Protein AF-U6R7E7-F1 (afdb_monomer_lite)

Sequence (120 aa):
MKSFEFTSYQSTLIDAMRKHEEEIRDIRMMKHFIHEELVDSLPFHEGDLAEITCKDCITGEVFIEKGVIDLVSIHEKEKDVTGLYYPLRKNGKPSKKLRHLSGSIIAVNVIQKGGQNGNA

Radius of gyration: 22.63 Å; chains: 1; bounding box: 61×37×48 Å

Foldseek 3Di:
DDDDDDDPVRVVVVVVVVVVVVVVVVVVVVVVVVFVVVQVPDPADAQFWKWWWWAQPVPRDIDTFTWGWHFWGAPVVVRFIWGWTFTADPVRDGDPDIDGRPTTGPDIGGPGHGDPDDDD

Secondary structure (DSSP, 8-state):
--PPPPPHHHHHHHHHHHHHHHHHHHHHHHHHHHHHHHHHTSS--TT-EEEEEEE-TTT--EEEEEEEEEEEEEETTTTEEEEEEEEBPTTSSBPSSPEE--S-EEEEEEEE-----S--

pLDDT: mean 82.73, std 13.38, range [28.81, 96.0]

Structure (mmCIF, N/CA/C/O backbone):
data_AF-U6R7E7-F1
#
_entry.id   AF-U6R7E7-F1
#
loop_
_atom_site.group_PDB
_atom_site.id
_atom_site.type_symbol
_atom_site.label_atom_id
_atom_site.label_alt_id
_atom_site.label_comp_id
_atom_site.label_asym_id
_atom_site.label_entity_id
_atom_site.label_seq_id
_atom_site.pdbx_PDB_ins_code
_atom_site.Cartn_x
_atom_site.Cartn_y
_atom_site.Cartn_z
_atom_site.occupancy
_atom_site.B_iso_or_equiv
_atom_site.auth_seq_id
_atom_site.auth_comp_id
_atom_site.auth_asym_id
_atom_site.auth_atom_id
_atom_site.pdbx_PDB_model_num
ATOM 1 N N . MET A 1 1 ? 36.759 28.779 -25.675 1.00 48.28 1 MET A N 1
ATOM 2 C CA . MET A 1 1 ? 36.337 27.711 -24.740 1.00 48.28 1 MET A CA 1
ATOM 3 C C . MET A 1 1 ? 37.202 26.493 -25.039 1.00 48.28 1 MET A C 1
ATOM 5 O O . MET A 1 1 ? 37.251 26.118 -26.201 1.00 48.28 1 MET A O 1
ATOM 9 N N . LYS A 1 2 ? 37.960 25.946 -24.078 1.00 50.81 2 LYS A N 1
ATOM 10 C CA . LYS A 1 2 ? 38.727 24.709 -24.319 1.00 50.81 2 LYS A CA 1
ATOM 11 C C . LYS A 1 2 ? 37.749 23.533 -24.296 1.00 50.81 2 LYS A C 1
ATOM 13 O O . LYS A 1 2 ? 37.133 23.299 -23.260 1.00 50.81 2 LYS A O 1
ATOM 18 N N . SER A 1 3 ? 37.580 22.845 -25.421 1.00 60.53 3 SER A N 1
ATOM 19 C CA . SER A 1 3 ? 36.894 21.555 -25.467 1.00 60.53 3 SER A CA 1
ATOM 20 C C . SER A 1 3 ? 37.818 20.504 -24.857 1.00 60.53 3 SER A C 1
ATOM 22 O O . SER A 1 3 ? 38.964 20.359 -25.280 1.00 60.53 3 SER A O 1
ATOM 24 N N . PHE A 1 4 ? 37.345 19.815 -23.825 1.00 69.88 4 PHE A N 1
ATOM 25 C CA . PHE A 1 4 ? 38.014 18.627 -23.309 1.00 69.88 4 PHE A CA 1
ATOM 26 C C . PHE A 1 4 ? 37.471 17.425 -24.075 1.00 69.88 4 PHE A C 1
ATOM 28 O O . PHE A 1 4 ? 36.261 17.207 -24.091 1.00 69.88 4 PHE A O 1
ATOM 35 N N . GLU A 1 5 ? 38.354 16.671 -24.722 1.00 77.19 5 GLU A N 1
ATOM 36 C CA . GLU A 1 5 ? 38.004 15.391 -25.331 1.00 77.19 5 GLU A CA 1
ATOM 37 C C . GLU A 1 5 ? 38.276 14.273 -24.329 1.00 77.19 5 GLU A C 1
ATOM 39 O O . GLU A 1 5 ? 39.360 14.183 -23.746 1.00 77.19 5 GLU A O 1
ATOM 44 N N . PHE A 1 6 ? 37.270 13.431 -24.107 1.00 79.94 6 PHE A N 1
ATOM 45 C CA . PHE A 1 6 ? 37.443 12.203 -23.348 1.00 79.94 6 PHE A CA 1
ATOM 46 C C . PHE A 1 6 ? 38.280 11.217 -24.158 1.00 79.94 6 PHE A C 1
ATOM 48 O O . PHE A 1 6 ? 38.145 11.103 -25.376 1.00 79.94 6 PHE A O 1
ATOM 55 N N . THR A 1 7 ? 39.131 10.461 -23.471 1.00 87.44 7 THR A N 1
ATOM 56 C CA . THR A 1 7 ? 39.791 9.310 -24.096 1.00 87.44 7 THR A CA 1
ATOM 57 C C . THR A 1 7 ? 38.747 8.270 -24.517 1.00 87.44 7 THR A C 1
ATOM 59 O O . THR A 1 7 ? 37.689 8.159 -23.900 1.00 87.44 7 THR A O 1
ATOM 62 N N . SER A 1 8 ? 39.058 7.449 -25.525 1.00 86.38 8 SER A N 1
ATOM 63 C CA . SER A 1 8 ? 38.170 6.361 -25.982 1.00 86.38 8 SER A CA 1
ATOM 64 C C . SER A 1 8 ? 37.693 5.460 -24.831 1.00 86.38 8 SER A C 1
ATOM 66 O O . SER A 1 8 ? 36.525 5.064 -24.794 1.00 86.38 8 SER A O 1
ATOM 68 N N . TYR A 1 9 ? 38.568 5.184 -23.862 1.00 88.06 9 TYR A N 1
ATOM 69 C CA . TYR A 1 9 ? 38.219 4.405 -22.679 1.00 88.06 9 TYR A CA 1
ATOM 70 C C . TYR A 1 9 ? 37.211 5.135 -21.775 1.00 88.06 9 TYR A C 1
ATOM 72 O O . TYR A 1 9 ? 36.225 4.540 -21.348 1.00 88.06 9 TYR A O 1
ATOM 80 N N . GLN A 1 10 ? 37.406 6.436 -21.530 1.00 89.88 10 GLN A N 1
ATOM 81 C CA . GLN A 1 10 ? 36.475 7.250 -20.739 1.00 89.88 10 GLN A CA 1
ATOM 82 C C . GLN A 1 10 ? 35.095 7.357 -21.399 1.00 89.88 10 GLN A C 1
ATOM 84 O O . GLN A 1 10 ? 34.094 7.213 -20.704 1.00 89.88 10 GLN A O 1
ATOM 89 N N . SER A 1 11 ? 35.028 7.543 -22.720 1.00 89.56 11 SER A N 1
ATOM 90 C CA . SER A 1 11 ? 33.751 7.556 -23.446 1.00 89.56 11 SER A CA 1
ATOM 91 C C . SER A 1 11 ? 33.019 6.216 -23.323 1.00 89.56 11 SER A C 1
ATOM 93 O O . SER A 1 11 ? 31.839 6.193 -22.992 1.00 89.56 11 SER A O 1
ATOM 95 N N . THR A 1 12 ? 33.740 5.097 -23.473 1.00 92.06 12 THR A N 1
ATOM 96 C CA . THR A 1 12 ? 33.166 3.744 -23.334 1.00 92.06 12 THR A CA 1
ATOM 97 C C . THR A 1 12 ? 32.574 3.514 -21.940 1.00 92.06 12 THR A C 1
ATOM 99 O O . THR A 1 12 ? 31.494 2.942 -21.807 1.00 92.06 12 THR A O 1
ATOM 102 N N . LEU A 1 13 ? 33.260 3.979 -20.889 1.00 92.94 13 LEU A N 1
ATOM 103 C CA . LEU A 1 13 ? 32.753 3.895 -19.518 1.00 92.94 13 LEU A CA 1
ATOM 104 C C . LEU A 1 13 ? 31.483 4.729 -19.320 1.00 92.94 13 LEU A C 1
ATOM 106 O O . LEU A 1 13 ? 30.538 4.248 -18.701 1.00 92.94 13 LEU A O 1
ATOM 110 N N . ILE A 1 14 ? 31.442 5.951 -19.856 1.00 90.94 14 ILE A N 1
ATOM 111 C CA . ILE A 1 14 ? 30.263 6.825 -19.766 1.00 90.94 14 ILE A CA 1
ATOM 112 C C . ILE A 1 14 ? 29.058 6.181 -20.460 1.00 90.94 14 ILE A C 1
ATOM 114 O O . ILE A 1 14 ? 27.959 6.186 -19.905 1.00 90.94 14 ILE A O 1
ATOM 118 N N . ASP A 1 15 ? 29.256 5.590 -21.637 1.00 93.00 15 ASP A N 1
ATOM 119 C CA . ASP A 1 15 ? 28.181 4.916 -22.368 1.00 93.00 15 ASP A CA 1
ATOM 120 C C . ASP A 1 15 ? 27.666 3.680 -21.612 1.00 93.00 15 ASP A C 1
ATOM 122 O O . ASP A 1 15 ? 26.454 3.477 -21.510 1.00 93.00 15 ASP A O 1
ATOM 126 N N . ALA A 1 16 ? 28.559 2.891 -21.003 1.00 93.62 16 ALA A N 1
ATOM 127 C CA . ALA A 1 16 ? 28.168 1.765 -20.152 1.00 93.62 16 ALA A CA 1
ATOM 128 C C . ALA A 1 16 ? 27.373 2.220 -18.914 1.00 93.62 16 ALA A C 1
ATOM 130 O O . ALA A 1 16 ? 26.358 1.612 -18.577 1.00 93.62 16 ALA A O 1
ATOM 131 N N . MET A 1 17 ? 27.791 3.312 -18.261 1.00 94.44 17 MET A N 1
ATOM 132 C CA . MET A 1 17 ? 27.060 3.892 -17.128 1.00 94.44 17 MET A CA 1
ATOM 133 C C . MET A 1 17 ? 25.649 4.326 -17.531 1.00 94.44 17 MET A C 1
ATOM 135 O O . MET A 1 17 ? 24.693 3.969 -16.848 1.00 94.44 17 MET A O 1
ATOM 139 N N . ARG A 1 18 ? 25.504 5.028 -18.661 1.00 94.0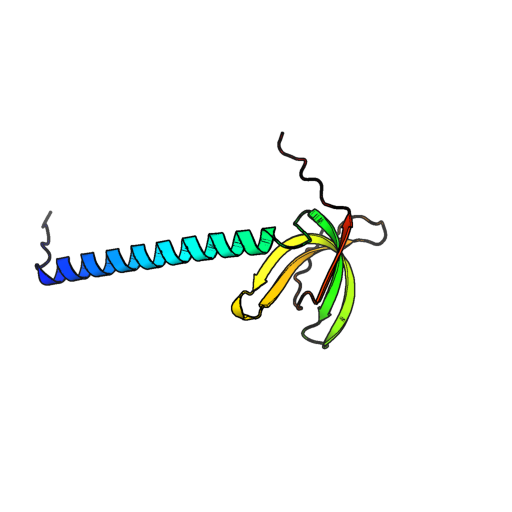0 18 ARG A N 1
ATOM 140 C CA . ARG A 1 18 ? 24.193 5.457 -19.177 1.00 94.00 18 ARG A CA 1
ATOM 141 C C . ARG A 1 18 ? 23.278 4.278 -19.473 1.00 94.00 18 ARG A C 1
ATOM 143 O O . ARG A 1 18 ? 22.115 4.303 -19.088 1.00 94.00 18 ARG A O 1
ATOM 150 N N . LYS A 1 19 ? 23.808 3.224 -20.096 1.00 95.00 19 LYS A N 1
ATOM 151 C CA . LYS A 1 19 ? 23.040 2.002 -20.349 1.00 95.00 19 LYS A CA 1
ATOM 152 C C . LYS A 1 19 ? 22.520 1.388 -19.045 1.00 95.00 19 LYS A C 1
ATOM 154 O O . LYS A 1 19 ? 21.352 1.027 -18.961 1.00 95.00 19 LYS A O 1
ATOM 159 N N . HIS A 1 20 ? 23.356 1.313 -18.010 1.00 95.31 20 HIS A N 1
ATOM 160 C CA . HIS A 1 20 ? 22.918 0.818 -16.705 1.00 95.31 20 HIS A CA 1
ATOM 161 C C . HIS A 1 20 ? 21.896 1.742 -16.026 1.00 95.31 20 HIS A C 1
ATOM 163 O O . HIS A 1 20 ? 20.980 1.256 -15.366 1.00 95.31 20 HIS A O 1
ATOM 169 N N . GLU A 1 21 ? 22.009 3.061 -16.189 1.00 95.25 21 GLU A N 1
ATOM 170 C CA . GLU A 1 21 ? 20.998 4.009 -15.704 1.00 95.25 21 GLU A CA 1
ATOM 171 C C . GLU A 1 21 ? 19.638 3.793 -16.384 1.00 95.25 21 GLU A C 1
ATOM 173 O O . GLU A 1 21 ? 18.609 3.807 -15.705 1.00 95.25 21 GLU A O 1
ATOM 178 N N . GLU A 1 22 ? 19.628 3.547 -17.696 1.00 95.19 22 GLU A N 1
ATOM 179 C CA . GLU A 1 22 ? 18.420 3.212 -18.456 1.00 95.19 22 GLU A CA 1
ATOM 180 C C . GLU A 1 22 ? 17.810 1.886 -17.988 1.00 95.19 22 GLU A C 1
ATOM 182 O O . GLU A 1 22 ? 16.624 1.846 -17.667 1.00 95.19 22 GLU A O 1
ATOM 187 N N . GLU A 1 23 ? 18.621 0.835 -17.834 1.00 96.00 23 GLU A N 1
ATOM 188 C CA . GLU A 1 23 ? 18.173 -0.463 -17.308 1.00 96.00 23 GLU A CA 1
ATOM 189 C C . GLU A 1 23 ? 17.556 -0.324 -15.901 1.00 96.00 23 GLU A C 1
ATOM 191 O O . GLU A 1 23 ? 16.480 -0.860 -15.625 1.00 96.00 23 GLU A O 1
ATOM 196 N N . ILE A 1 24 ? 18.192 0.440 -15.003 1.00 95.69 24 ILE A N 1
ATOM 197 C CA . ILE A 1 24 ? 17.668 0.700 -13.652 1.00 95.69 24 ILE A CA 1
ATOM 198 C C . ILE A 1 24 ? 16.353 1.482 -13.713 1.00 95.69 24 ILE A C 1
ATOM 200 O O . ILE A 1 24 ? 15.437 1.202 -12.932 1.00 95.69 24 ILE A O 1
ATOM 204 N N . ARG A 1 25 ? 16.244 2.472 -14.606 1.00 95.12 25 ARG A N 1
ATOM 205 C CA . ARG A 1 25 ? 15.009 3.238 -14.804 1.00 95.12 25 ARG A CA 1
ATOM 206 C C . ARG A 1 25 ? 13.876 2.322 -15.253 1.00 95.12 25 ARG A C 1
ATOM 208 O O . ARG A 1 25 ? 12.796 2.387 -14.669 1.00 95.12 25 ARG A O 1
ATOM 215 N N . ASP A 1 26 ? 14.125 1.455 -16.223 1.00 95.81 26 ASP A N 1
ATOM 216 C CA . ASP A 1 26 ? 13.109 0.557 -16.769 1.00 95.81 26 ASP A CA 1
ATOM 217 C C . ASP A 1 26 ? 12.632 -0.455 -15.714 1.00 95.81 26 ASP A C 1
ATOM 219 O O . ASP A 1 26 ? 11.428 -0.664 -15.553 1.00 95.81 26 ASP A O 1
ATOM 223 N N . ILE A 1 27 ? 13.546 -0.985 -14.889 1.00 94.94 27 ILE A N 1
ATOM 224 C CA . ILE A 1 27 ? 13.196 -1.828 -13.732 1.00 94.94 27 ILE A CA 1
ATOM 225 C C . ILE A 1 27 ? 12.317 -1.064 -12.732 1.00 94.94 27 ILE A C 1
ATOM 227 O O . ILE A 1 27 ? 11.342 -1.618 -12.220 1.00 94.94 27 ILE A O 1
ATOM 231 N N . ARG A 1 28 ? 12.630 0.206 -12.438 1.00 91.62 28 ARG A N 1
ATOM 232 C CA . ARG A 1 28 ? 11.813 1.033 -11.530 1.00 91.62 28 ARG A CA 1
ATOM 233 C C . ARG A 1 28 ? 10.413 1.276 -12.084 1.00 91.62 28 ARG A C 1
ATOM 235 O O . ARG A 1 28 ? 9.464 1.205 -11.309 1.00 91.62 28 ARG A O 1
ATOM 242 N N . MET A 1 29 ? 10.284 1.532 -13.387 1.00 93.38 29 MET A N 1
ATOM 243 C CA . MET A 1 29 ? 8.975 1.684 -14.027 1.00 93.38 29 MET A CA 1
ATOM 244 C C . MET A 1 29 ? 8.173 0.388 -13.935 1.00 93.38 29 MET A C 1
ATOM 246 O O . MET A 1 29 ? 7.043 0.417 -13.466 1.00 93.38 29 MET A O 1
ATOM 250 N N . MET A 1 30 ? 8.769 -0.754 -14.292 1.00 92.31 30 MET A N 1
ATOM 251 C CA . MET A 1 30 ? 8.097 -2.053 -14.189 1.00 92.31 30 MET A CA 1
ATOM 252 C C . MET A 1 30 ? 7.635 -2.339 -12.755 1.00 92.31 30 MET A C 1
ATOM 254 O O . MET A 1 30 ? 6.502 -2.757 -12.538 1.00 92.31 30 MET A O 1
ATOM 258 N N . LYS A 1 31 ? 8.488 -2.059 -11.761 1.00 89.25 31 LYS A N 1
ATOM 259 C CA . LYS A 1 31 ? 8.117 -2.192 -10.349 1.00 89.25 31 LYS A CA 1
ATOM 260 C C . LYS A 1 31 ? 6.905 -1.321 -10.001 1.00 89.25 31 LYS A C 1
ATOM 262 O O . LYS A 1 31 ? 6.009 -1.790 -9.312 1.00 89.25 31 LYS A O 1
ATOM 267 N N . HIS A 1 32 ? 6.886 -0.069 -10.452 1.00 88.38 32 HIS A N 1
ATOM 268 C CA . HIS A 1 32 ? 5.774 0.843 -10.200 1.00 88.38 32 HIS A CA 1
ATOM 269 C C . HIS A 1 32 ? 4.461 0.327 -10.802 1.00 88.38 32 HIS A C 1
ATOM 271 O O . HIS A 1 32 ? 3.472 0.277 -10.081 1.00 88.38 32 HIS A O 1
ATOM 277 N N . PHE A 1 33 ? 4.479 -0.154 -12.049 1.00 89.19 33 PHE A N 1
ATOM 278 C CA . PHE A 1 33 ? 3.301 -0.757 -12.685 1.00 89.19 33 PHE A CA 1
ATOM 279 C C . PHE A 1 33 ? 2.776 -1.973 -11.917 1.00 89.19 33 PHE A C 1
ATOM 281 O O . PHE A 1 33 ? 1.584 -2.059 -11.647 1.00 89.19 33 PHE A O 1
ATOM 288 N N . ILE A 1 34 ? 3.665 -2.886 -11.514 1.00 87.94 34 ILE A N 1
ATOM 289 C CA . ILE A 1 34 ? 3.279 -4.058 -10.713 1.00 87.94 34 ILE A CA 1
ATOM 290 C C . ILE A 1 34 ? 2.675 -3.619 -9.373 1.00 87.94 34 ILE A C 1
ATOM 292 O O . ILE A 1 34 ? 1.699 -4.205 -8.913 1.00 87.94 34 ILE A O 1
ATOM 296 N N . HIS A 1 35 ? 3.245 -2.594 -8.736 1.00 86.56 35 HIS A N 1
ATOM 297 C CA . HIS A 1 35 ? 2.727 -2.069 -7.477 1.00 86.56 35 HIS A CA 1
ATOM 298 C C . HIS A 1 35 ? 1.305 -1.519 -7.627 1.00 86.56 35 HIS A C 1
ATOM 300 O O . HIS A 1 35 ? 0.449 -1.830 -6.803 1.00 86.56 35 HIS A O 1
ATOM 306 N N . GLU A 1 36 ? 1.051 -0.728 -8.672 1.00 85.94 36 GLU A N 1
ATOM 307 C CA . GLU A 1 36 ? -0.282 -0.192 -8.963 1.00 85.94 36 GLU A CA 1
ATOM 308 C C . GLU A 1 36 ? -1.286 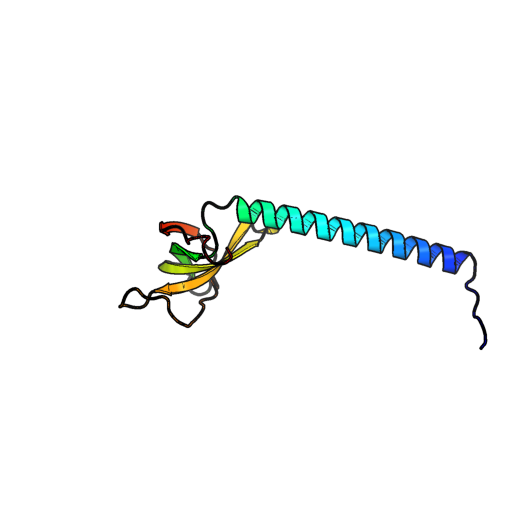-1.311 -9.253 1.00 85.94 36 GLU A C 1
ATOM 310 O O . GLU A 1 36 ? -2.345 -1.342 -8.636 1.00 85.94 36 GLU A O 1
ATOM 315 N N . GLU A 1 37 ? -0.922 -2.295 -10.080 1.00 88.38 37 GLU A N 1
ATOM 316 C CA . GLU A 1 37 ? -1.782 -3.448 -10.381 1.00 88.38 37 GLU A CA 1
ATOM 317 C C . GLU A 1 37 ? -2.147 -4.242 -9.113 1.00 88.38 37 GLU A C 1
ATOM 319 O O . GLU A 1 37 ? -3.293 -4.660 -8.928 1.00 88.38 37 GLU A O 1
ATOM 324 N N . LEU A 1 38 ? -1.189 -4.416 -8.196 1.00 86.88 38 LEU A N 1
ATOM 325 C CA . LEU A 1 38 ? -1.443 -5.064 -6.912 1.00 86.88 38 LEU A CA 1
ATOM 326 C C . LEU A 1 38 ? -2.403 -4.245 -6.040 1.00 86.88 38 LEU A C 1
ATOM 328 O O . LEU A 1 38 ? -3.306 -4.831 -5.442 1.00 86.88 38 LEU A O 1
ATOM 332 N N . VAL A 1 39 ? -2.229 -2.922 -5.962 1.00 85.69 39 VAL A N 1
ATOM 333 C CA . VAL A 1 39 ? -3.127 -2.038 -5.200 1.00 85.69 39 VAL A CA 1
ATOM 334 C C . VAL A 1 39 ? -4.536 -2.059 -5.794 1.00 85.69 39 VAL A C 1
ATOM 336 O O . VAL A 1 39 ? -5.500 -2.226 -5.048 1.00 85.69 39 VAL A O 1
ATOM 339 N N . ASP A 1 40 ? -4.664 -1.994 -7.118 1.00 86.25 40 ASP A N 1
ATOM 340 C CA . ASP A 1 40 ? -5.951 -2.041 -7.816 1.00 86.25 40 ASP A CA 1
ATOM 341 C C . ASP A 1 40 ? -6.687 -3.368 -7.603 1.00 86.25 40 ASP A C 1
ATOM 343 O O . ASP A 1 40 ? -7.919 -3.393 -7.530 1.00 86.25 40 ASP A O 1
ATOM 347 N N . SER A 1 41 ? -5.941 -4.467 -7.449 1.00 87.06 41 SER A N 1
ATOM 348 C CA . SER A 1 41 ? -6.497 -5.799 -7.189 1.00 87.06 41 SER A CA 1
ATOM 349 C C . SER A 1 41 ? -7.064 -5.987 -5.775 1.00 87.06 41 SER A C 1
ATOM 351 O O . SER A 1 41 ? -7.731 -6.994 -5.508 1.00 87.06 41 SER A O 1
ATOM 353 N N . LEU A 1 42 ? -6.817 -5.049 -4.852 1.00 87.00 42 LEU A N 1
ATOM 354 C CA . LEU A 1 42 ? -7.353 -5.127 -3.497 1.00 87.00 42 LEU A CA 1
ATOM 355 C C . LEU A 1 42 ? -8.888 -5.011 -3.503 1.00 87.00 42 LEU A C 1
ATOM 357 O O . LEU A 1 42 ? -9.473 -4.300 -4.316 1.00 87.00 42 LEU A O 1
ATOM 361 N N . PRO A 1 43 ? -9.591 -5.661 -2.557 1.00 87.06 43 PRO A N 1
ATOM 362 C CA . PRO A 1 43 ? -11.049 -5.577 -2.479 1.00 87.06 43 PRO A CA 1
ATOM 363 C C . PRO A 1 43 ? -11.557 -4.220 -1.952 1.00 87.06 43 PRO A C 1
ATOM 365 O O . PRO A 1 43 ? -12.770 -4.022 -1.831 1.00 87.06 43 PRO A O 1
ATOM 368 N N . PHE A 1 44 ? -10.660 -3.286 -1.632 1.00 87.69 44 PHE A N 1
ATOM 369 C CA . PHE A 1 44 ? -10.937 -1.967 -1.072 1.00 87.69 44 PHE A CA 1
ATOM 370 C C . PHE A 1 44 ? -10.032 -0.907 -1.700 1.00 87.69 44 PHE A C 1
ATOM 372 O O . PHE A 1 44 ? -8.893 -1.197 -2.057 1.00 87.69 44 PHE A O 1
ATOM 379 N N . HIS A 1 45 ? -10.537 0.321 -1.785 1.00 87.75 45 HIS A N 1
ATOM 380 C CA . HIS A 1 45 ? -9.891 1.420 -2.499 1.00 87.75 45 HIS A CA 1
ATOM 381 C C . HIS A 1 45 ? -10.008 2.730 -1.717 1.00 87.75 45 HIS A C 1
ATOM 383 O O . HIS A 1 45 ? -10.778 2.842 -0.759 1.00 87.75 45 HIS A O 1
ATOM 389 N N . GLU A 1 46 ? -9.232 3.731 -2.123 1.00 88.50 46 GLU A N 1
ATOM 390 C CA . GLU A 1 46 ? -9.365 5.094 -1.610 1.00 88.50 46 GLU A CA 1
ATOM 391 C C . GLU A 1 46 ? -10.816 5.596 -1.732 1.00 88.50 46 GLU A C 1
ATOM 393 O O . GLU A 1 46 ? -11.512 5.348 -2.717 1.00 88.50 46 GLU A O 1
ATOM 398 N N . GLY A 1 47 ? -11.294 6.278 -0.692 1.00 88.81 47 GLY A N 1
ATOM 399 C CA . GLY A 1 47 ? -12.665 6.766 -0.576 1.00 88.81 47 GLY A CA 1
ATOM 400 C C . GLY A 1 47 ? -13.666 5.746 -0.025 1.00 88.81 47 GLY A C 1
ATOM 401 O O . GLY A 1 47 ? -14.768 6.146 0.363 1.00 88.81 47 GLY A O 1
ATOM 402 N N . ASP A 1 48 ? -13.312 4.460 0.066 1.00 90.50 48 ASP A N 1
ATOM 403 C CA . ASP A 1 48 ? -14.179 3.450 0.675 1.00 90.50 48 ASP A CA 1
ATOM 404 C C . ASP A 1 48 ? -14.396 3.734 2.165 1.00 90.50 48 ASP A C 1
ATOM 406 O O . ASP A 1 48 ? -13.466 4.021 2.921 1.00 90.50 48 ASP A O 1
ATOM 410 N N . LEU A 1 49 ? -15.645 3.600 2.609 1.00 92.12 49 LEU A N 1
ATOM 411 C CA . LEU A 1 49 ? -15.988 3.548 4.022 1.00 92.12 49 LEU A CA 1
ATOM 412 C C . LEU A 1 49 ? -15.852 2.102 4.496 1.00 92.12 49 LEU A C 1
ATOM 414 O O . LEU A 1 49 ? -16.573 1.226 4.015 1.00 92.12 49 LEU A O 1
ATOM 418 N N . ALA A 1 50 ? -14.980 1.853 5.467 1.00 92.25 50 ALA A N 1
ATOM 419 C CA . ALA A 1 50 ? -14.672 0.505 5.923 1.00 92.25 50 ALA A CA 1
ATOM 420 C C . ALA A 1 50 ? -14.572 0.387 7.449 1.00 92.25 50 ALA A C 1
ATOM 422 O O . ALA A 1 50 ? -14.301 1.355 8.165 1.00 92.25 50 ALA A O 1
ATOM 423 N N . GLU A 1 51 ? -14.792 -0.831 7.938 1.00 92.69 51 GLU A N 1
ATOM 424 C CA . GLU A 1 51 ? -14.301 -1.300 9.232 1.00 92.69 51 GLU A CA 1
ATOM 425 C C . GLU A 1 51 ? -12.894 -1.864 9.028 1.00 92.69 51 GLU A C 1
ATOM 427 O O . GLU A 1 51 ? -12.687 -2.777 8.227 1.00 92.69 51 GLU A O 1
ATOM 432 N N . ILE A 1 52 ? -11.923 -1.301 9.739 1.00 88.50 52 ILE A N 1
ATOM 433 C CA . ILE A 1 52 ? -10.504 -1.602 9.581 1.00 88.50 52 ILE A CA 1
ATOM 434 C C . ILE A 1 52 ? -10.034 -2.281 10.864 1.00 88.50 52 ILE A C 1
ATOM 436 O O . ILE A 1 52 ? -10.051 -1.680 11.942 1.00 88.50 52 ILE A O 1
ATOM 440 N N . THR A 1 53 ? -9.620 -3.539 10.748 1.00 89.12 53 THR A N 1
ATOM 441 C CA . THR A 1 53 ? -9.030 -4.307 11.846 1.00 89.12 53 THR A CA 1
ATOM 442 C C . THR A 1 53 ? -7.527 -4.083 11.851 1.00 89.12 53 THR A C 1
ATOM 444 O O . THR A 1 53 ? -6.824 -4.451 10.907 1.00 89.12 53 THR A O 1
ATOM 447 N N . CYS A 1 54 ? -7.039 -3.488 12.931 1.00 81.88 54 CYS A N 1
ATOM 448 C CA . CYS A 1 54 ? -5.664 -3.038 13.087 1.00 81.88 54 CYS A CA 1
ATOM 449 C C . CYS A 1 54 ? -4.999 -3.766 14.250 1.00 81.88 54 CYS A C 1
ATOM 451 O O . CYS A 1 54 ? -5.667 -4.115 15.224 1.00 81.88 54 CYS A O 1
ATOM 453 N N . LYS A 1 55 ? -3.675 -3.915 14.187 1.00 83.12 55 LYS A N 1
ATOM 454 C CA . LYS A 1 55 ? -2.849 -4.299 15.334 1.00 83.12 55 LYS A CA 1
ATOM 455 C C . LYS A 1 55 ? -1.901 -3.165 15.693 1.00 83.12 55 LYS A C 1
ATOM 457 O O . LYS A 1 55 ? -1.137 -2.720 14.843 1.00 83.12 55 LYS A O 1
ATOM 462 N N . ASP A 1 56 ? -1.937 -2.710 16.936 1.00 77.31 56 ASP A N 1
ATOM 463 C CA . ASP A 1 56 ? -0.980 -1.735 17.455 1.00 77.31 56 ASP A CA 1
ATOM 464 C C . ASP A 1 56 ? 0.421 -2.374 17.517 1.00 77.31 56 ASP A C 1
ATOM 466 O O . ASP A 1 56 ? 0.604 -3.424 18.134 1.00 77.31 56 ASP A O 1
ATOM 470 N N . CYS A 1 57 ? 1.420 -1.776 16.864 1.00 71.62 57 CYS A N 1
ATOM 471 C CA . CYS A 1 57 ? 2.790 -2.304 16.866 1.00 71.62 57 CYS A CA 1
ATOM 472 C C . CYS A 1 57 ? 3.521 -2.146 18.206 1.00 71.62 57 CYS A C 1
ATOM 474 O O . CYS A 1 57 ? 4.501 -2.848 18.443 1.00 71.62 57 CYS A O 1
ATOM 476 N N . ILE A 1 58 ? 3.085 -1.221 19.062 1.00 80.06 58 ILE A N 1
ATOM 477 C CA . ILE A 1 58 ? 3.694 -0.941 20.364 1.00 80.06 58 ILE A CA 1
ATOM 478 C C . ILE A 1 58 ? 3.088 -1.860 21.423 1.00 80.06 58 ILE A C 1
ATOM 480 O O . ILE A 1 58 ? 3.822 -2.494 22.178 1.00 80.06 58 ILE A O 1
ATOM 484 N N . THR A 1 59 ? 1.756 -1.937 21.489 1.00 83.44 59 THR A N 1
ATOM 485 C CA . THR A 1 59 ? 1.060 -2.725 22.522 1.00 83.44 59 THR A CA 1
ATOM 486 C C . THR A 1 59 ? 0.746 -4.152 22.076 1.00 83.44 59 THR A C 1
ATOM 488 O O . THR A 1 59 ? 0.534 -5.028 22.912 1.00 83.44 59 THR A O 1
ATOM 491 N N . GLY A 1 60 ? 0.723 -4.412 20.766 1.00 82.50 60 GLY A N 1
ATOM 492 C CA . GLY A 1 60 ? 0.298 -5.684 20.184 1.00 82.50 60 GLY A CA 1
ATOM 493 C C . GLY A 1 60 ? -1.220 -5.887 20.168 1.00 82.50 60 GLY A C 1
ATOM 494 O O . GLY A 1 60 ? -1.673 -6.927 19.683 1.00 82.50 60 GLY A O 1
ATOM 495 N N . GLU A 1 61 ? -1.998 -4.933 20.685 1.00 85.81 61 GLU A N 1
ATOM 496 C CA . GLU A 1 61 ? -3.451 -5.038 20.797 1.00 85.81 61 GLU A CA 1
ATOM 497 C C . GLU A 1 61 ? -4.131 -4.939 19.432 1.00 85.81 61 GLU A C 1
ATOM 499 O O . GLU A 1 61 ? -3.766 -4.119 18.588 1.00 85.81 61 GLU A O 1
ATOM 504 N N . VAL A 1 62 ? -5.153 -5.771 19.226 1.00 88.44 62 VAL A N 1
ATOM 505 C CA . VAL A 1 62 ? -5.985 -5.743 18.022 1.00 88.44 62 VAL A CA 1
ATOM 506 C C . VAL A 1 62 ? -7.252 -4.953 18.311 1.00 88.44 62 VAL A C 1
ATOM 508 O O . VAL A 1 62 ? -7.958 -5.236 19.280 1.00 88.44 62 VAL A O 1
ATOM 511 N N . PHE A 1 63 ? -7.563 -3.988 17.455 1.00 86.31 63 PHE A N 1
ATOM 512 C CA . PHE A 1 63 ? -8.767 -3.171 17.561 1.00 86.31 63 PHE A CA 1
ATOM 513 C C . PHE A 1 63 ? -9.405 -2.950 16.190 1.00 86.31 63 PHE A C 1
ATOM 515 O O . PHE A 1 63 ? -8.767 -3.108 15.151 1.00 86.31 63 PHE A O 1
ATOM 522 N N . ILE A 1 64 ? -10.686 -2.586 16.196 1.00 89.38 64 ILE A N 1
ATOM 523 C CA . ILE A 1 64 ? -11.462 -2.311 14.986 1.00 89.38 64 ILE A CA 1
ATOM 524 C C . ILE A 1 64 ? -11.882 -0.846 15.018 1.00 89.38 64 ILE A C 1
ATOM 526 O O . ILE A 1 64 ? -12.467 -0.387 16.002 1.00 89.38 64 ILE A O 1
ATOM 530 N N . GLU A 1 65 ? -11.607 -0.112 13.944 1.00 88.25 65 GLU A N 1
ATOM 531 C CA . GLU A 1 65 ? -12.023 1.281 13.792 1.00 88.25 65 GLU A CA 1
ATOM 532 C C . GLU A 1 65 ? -12.751 1.485 12.460 1.00 88.25 65 GLU A C 1
ATOM 534 O O . GLU A 1 65 ? -12.402 0.894 11.441 1.00 88.25 65 GLU A O 1
ATOM 539 N N . LYS A 1 66 ? -13.794 2.323 12.464 1.00 90.75 66 LYS A N 1
ATOM 540 C CA . LYS A 1 66 ? -14.483 2.737 11.237 1.00 90.75 66 LYS A CA 1
ATOM 541 C C . LYS A 1 66 ? -13.808 3.963 10.661 1.00 90.75 66 LYS A C 1
ATOM 543 O O . LYS A 1 66 ? -13.576 4.926 11.395 1.00 90.75 66 LYS A O 1
ATOM 548 N N . GLY A 1 67 ? -13.596 3.982 9.354 1.00 91.12 67 GLY A N 1
ATOM 549 C CA . GLY A 1 67 ? -13.007 5.132 8.690 1.00 91.12 67 GLY A CA 1
ATOM 550 C C . GLY A 1 67 ? -13.203 5.138 7.186 1.00 91.12 67 GLY A C 1
ATOM 551 O O . GLY A 1 67 ? -13.640 4.152 6.601 1.00 91.12 67 GLY A O 1
ATOM 552 N N . VAL A 1 68 ? -12.890 6.282 6.586 1.00 91.44 68 VAL A N 1
ATOM 553 C CA . VAL A 1 68 ? -12.781 6.428 5.132 1.00 91.44 68 VAL A CA 1
ATOM 554 C C . VAL A 1 68 ? -11.323 6.247 4.745 1.00 91.44 68 VAL A C 1
ATOM 556 O O . VAL A 1 68 ? -10.469 6.940 5.300 1.00 91.44 68 VAL A O 1
ATOM 559 N N . ILE A 1 69 ? -11.049 5.324 3.831 1.00 89.31 69 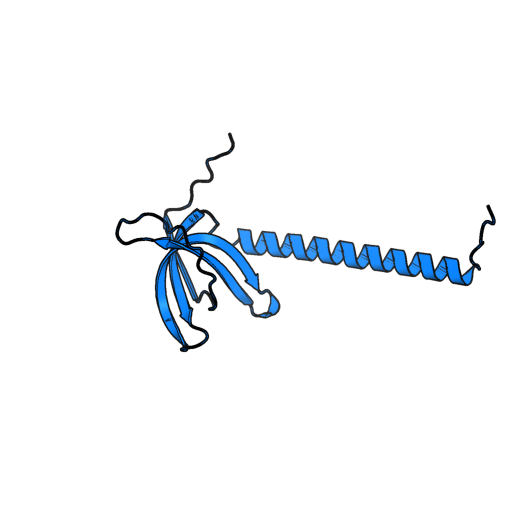ILE A N 1
ATOM 560 C CA . ILE A 1 69 ? -9.704 5.045 3.323 1.00 89.31 69 ILE A CA 1
ATOM 561 C C . ILE A 1 69 ? -9.209 6.261 2.529 1.00 89.31 69 ILE A C 1
ATOM 563 O O . ILE A 1 69 ? -9.943 6.792 1.703 1.00 89.31 69 ILE A O 1
ATOM 567 N N . ASP A 1 70 ? -7.987 6.713 2.800 1.00 88.31 70 ASP A N 1
ATOM 568 C CA . ASP A 1 70 ? -7.339 7.850 2.120 1.00 88.31 70 ASP A CA 1
ATOM 569 C C . ASP A 1 70 ? -6.168 7.387 1.252 1.00 88.31 70 ASP A C 1
ATOM 571 O O . ASP A 1 70 ? -6.000 7.853 0.140 1.00 88.31 70 ASP A O 1
ATOM 575 N N . LEU A 1 71 ? -5.371 6.431 1.730 1.00 85.31 71 LEU A N 1
ATOM 576 C CA . LEU A 1 71 ? -4.254 5.882 0.965 1.00 85.31 71 LEU A CA 1
ATOM 577 C C . LEU A 1 71 ? -4.069 4.411 1.310 1.00 85.31 71 LEU A C 1
ATOM 579 O O . LEU A 1 71 ? -4.185 4.032 2.476 1.00 85.31 71 LEU A O 1
ATOM 583 N N . VAL A 1 72 ? -3.713 3.601 0.318 1.00 83.56 72 VAL A N 1
ATOM 584 C CA . VAL A 1 72 ? -3.326 2.200 0.499 1.00 83.56 72 VAL A CA 1
ATOM 585 C C . VAL A 1 72 ? -1.989 1.966 -0.189 1.00 83.56 72 VAL A C 1
ATOM 587 O O . VAL A 1 72 ? -1.744 2.479 -1.276 1.00 83.56 72 VAL A O 1
ATOM 590 N N . SER A 1 73 ? -1.111 1.199 0.447 1.00 82.88 73 SER A N 1
ATOM 591 C CA . SER A 1 73 ? 0.156 0.783 -0.143 1.00 82.88 73 SER A CA 1
ATOM 592 C C . SER A 1 73 ? 0.521 -0.628 0.298 1.00 82.88 73 SER A C 1
ATOM 594 O O . SER A 1 73 ? 0.291 -1.021 1.444 1.00 82.88 73 SER A O 1
ATOM 596 N N . ILE A 1 74 ? 1.116 -1.388 -0.619 1.00 83.19 74 ILE A N 1
ATOM 597 C CA . ILE A 1 74 ? 1.522 -2.774 -0.392 1.00 83.19 74 ILE A CA 1
ATOM 598 C C . ILE A 1 74 ? 3.027 -2.834 -0.135 1.00 83.19 74 ILE A C 1
ATOM 600 O O . ILE A 1 74 ? 3.847 -2.480 -0.983 1.00 83.19 74 ILE A O 1
ATOM 604 N N . HIS A 1 75 ? 3.414 -3.340 1.031 1.00 79.81 75 HIS A N 1
ATOM 605 C CA . HIS A 1 75 ? 4.808 -3.614 1.349 1.00 79.81 75 HIS A CA 1
ATOM 606 C C . HIS A 1 75 ? 5.205 -4.992 0.801 1.00 79.81 75 HIS A C 1
ATOM 608 O O . HIS A 1 75 ? 5.156 -6.008 1.491 1.00 79.81 75 HIS A O 1
ATOM 614 N N . GLU A 1 76 ? 5.608 -5.027 -0.474 1.00 71.94 76 GLU A N 1
ATOM 615 C CA . GLU A 1 76 ? 5.864 -6.249 -1.265 1.00 71.94 76 GLU A CA 1
ATOM 616 C C . GLU A 1 76 ? 6.738 -7.297 -0.552 1.00 71.94 76 GLU A C 1
ATOM 618 O O . GLU A 1 76 ? 6.444 -8.491 -0.595 1.00 71.94 76 GLU A O 1
ATOM 623 N N . LYS A 1 77 ? 7.816 -6.864 0.121 1.00 77.19 77 LYS A N 1
ATOM 624 C CA . LYS A 1 77 ? 8.751 -7.772 0.813 1.00 77.19 77 LYS A CA 1
ATOM 625 C C . LYS A 1 77 ? 8.131 -8.452 2.029 1.00 77.19 77 LYS A C 1
ATOM 627 O O . LYS A 1 77 ? 8.430 -9.612 2.295 1.00 77.19 77 LYS A O 1
ATOM 632 N N . GLU A 1 78 ? 7.307 -7.718 2.764 1.00 76.12 78 GLU A N 1
ATOM 633 C CA . GLU A 1 78 ? 6.691 -8.171 4.013 1.00 76.12 78 GLU A CA 1
ATOM 634 C C . GLU A 1 78 ? 5.315 -8.795 3.766 1.00 76.12 78 GLU A C 1
ATOM 636 O O . GLU A 1 78 ? 4.750 -9.410 4.666 1.00 76.12 78 GLU A O 1
ATOM 641 N N . LYS A 1 79 ? 4.810 -8.695 2.524 1.00 75.69 79 LYS A N 1
ATOM 642 C CA . LYS A 1 79 ? 3.449 -9.079 2.129 1.00 75.69 79 LYS A CA 1
ATOM 643 C C . LYS A 1 79 ? 2.398 -8.427 3.028 1.00 75.69 79 LYS A C 1
ATOM 645 O O . LYS A 1 79 ? 1.375 -9.037 3.327 1.00 75.69 79 LYS A O 1
ATOM 650 N N . ASP A 1 80 ? 2.685 -7.204 3.458 1.00 77.62 80 ASP A N 1
ATOM 651 C CA . ASP A 1 80 ? 1.836 -6.440 4.360 1.00 77.62 80 ASP A CA 1
ATOM 652 C C . ASP A 1 80 ? 1.111 -5.340 3.587 1.00 77.62 80 ASP A C 1
ATOM 654 O O . ASP A 1 80 ? 1.626 -4.811 2.596 1.00 77.62 80 ASP A O 1
ATOM 658 N N . VAL A 1 81 ? -0.087 -4.992 4.045 1.00 78.75 81 VAL A N 1
ATOM 659 C CA . VAL A 1 81 ? -0.848 -3.869 3.507 1.00 78.75 81 VAL A CA 1
ATOM 660 C C . VAL A 1 81 ? -0.878 -2.772 4.554 1.00 78.75 81 VAL A C 1
ATOM 662 O O . VAL A 1 81 ? -1.237 -2.974 5.713 1.00 78.75 81 VAL A O 1
ATOM 665 N N . THR A 1 82 ? -0.499 -1.581 4.120 1.00 81.38 82 THR A N 1
ATOM 666 C CA . THR A 1 82 ? -0.457 -0.380 4.946 1.00 81.38 82 THR A CA 1
ATOM 667 C C . THR A 1 82 ? -1.354 0.682 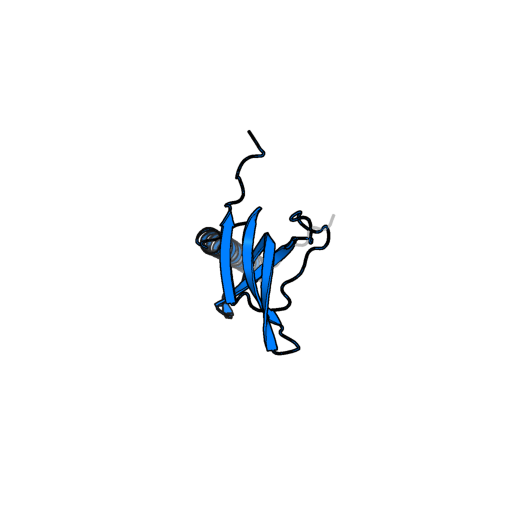4.338 1.00 81.38 82 THR A C 1
ATOM 669 O O . THR A 1 82 ? -1.728 0.607 3.166 1.00 81.38 82 THR A O 1
ATOM 672 N N . GLY A 1 83 ? -1.723 1.680 5.131 1.00 82.44 83 GLY A N 1
ATOM 673 C CA . GLY A 1 83 ? -2.559 2.749 4.620 1.00 82.44 83 GLY A CA 1
ATOM 674 C C . GLY A 1 83 ? -2.783 3.893 5.589 1.00 82.44 83 GLY A C 1
ATOM 675 O O . GLY A 1 83 ? -2.339 3.886 6.742 1.00 82.44 83 GLY A O 1
ATOM 676 N N . LEU A 1 84 ? -3.511 4.878 5.087 1.00 85.69 84 LEU A N 1
ATOM 677 C CA . LEU A 1 84 ? -4.026 6.016 5.823 1.00 85.69 84 LEU A CA 1
ATOM 678 C C . LEU A 1 84 ? -5.548 6.009 5.735 1.00 85.69 84 LEU A C 1
ATOM 680 O O . LEU A 1 84 ? -6.126 5.644 4.710 1.00 85.69 84 LEU A O 1
ATOM 684 N N . TYR A 1 85 ? -6.203 6.442 6.806 1.00 87.31 85 TYR A N 1
ATOM 685 C CA . TYR A 1 85 ? -7.648 6.631 6.803 1.00 87.31 85 TYR A CA 1
ATOM 686 C C . TYR A 1 85 ? -8.071 7.777 7.720 1.00 87.31 85 TYR A C 1
ATOM 688 O O . TYR A 1 85 ? -7.379 8.157 8.674 1.00 87.31 85 TYR A O 1
ATOM 696 N N . TYR A 1 86 ? -9.259 8.307 7.446 1.00 89.00 86 TYR A N 1
ATOM 697 C CA . TYR A 1 86 ? -9.958 9.239 8.317 1.00 89.00 86 TYR A CA 1
ATOM 698 C C . TYR A 1 86 ? -10.909 8.463 9.231 1.00 89.00 86 TYR A C 1
ATOM 700 O O . TYR A 1 86 ? -11.972 8.035 8.767 1.00 89.00 86 TYR A O 1
ATOM 708 N N . PRO A 1 87 ? -10.599 8.298 10.530 1.00 88.62 87 PRO A N 1
ATOM 709 C CA . PRO A 1 87 ? -11.514 7.645 11.457 1.00 88.62 87 PRO A CA 1
ATOM 710 C C . PRO A 1 87 ? -12.832 8.416 11.537 1.00 88.62 87 PRO A C 1
ATOM 712 O O . PRO A 1 87 ? -12.857 9.647 11.431 1.00 88.62 87 PRO A O 1
ATOM 715 N N . LEU A 1 88 ? -13.942 7.718 11.749 1.00 89.19 88 LEU A N 1
ATOM 716 C CA . LEU A 1 88 ? -15.235 8.367 11.922 1.00 89.19 88 LEU A CA 1
ATOM 717 C C . LEU A 1 88 ? -15.360 8.980 13.317 1.00 89.19 88 LEU A C 1
ATOM 719 O O . LEU A 1 88 ? -15.007 8.396 14.339 1.00 89.19 88 LEU A O 1
ATOM 723 N N . ARG A 1 89 ? -15.930 10.180 13.372 1.00 86.94 89 ARG A N 1
ATOM 724 C CA . ARG A 1 89 ? -16.349 10.815 14.625 1.00 86.94 89 ARG A CA 1
ATOM 725 C C . ARG A 1 89 ? -17.642 10.175 15.138 1.00 86.94 89 ARG A C 1
ATOM 727 O O . ARG A 1 89 ? -18.378 9.546 14.385 1.00 86.94 89 ARG A O 1
ATOM 734 N N . LYS A 1 90 ? -18.005 10.458 16.397 1.00 85.56 90 LYS A N 1
ATOM 735 C CA . LYS A 1 90 ? -19.281 10.017 17.008 1.00 85.56 90 LYS A CA 1
ATOM 736 C C . LYS A 1 90 ? -20.531 10.404 16.205 1.00 85.56 90 LYS A C 1
ATOM 738 O O . LYS A 1 90 ? -21.555 9.751 16.323 1.00 85.56 90 LYS A O 1
ATOM 743 N N . ASN A 1 91 ? -20.454 11.469 15.407 1.00 85.69 91 ASN A N 1
ATOM 744 C CA . ASN A 1 91 ? -21.538 11.924 14.536 1.00 85.69 91 ASN A CA 1
ATOM 745 C C . ASN A 1 91 ? -21.518 11.277 13.134 1.00 85.69 91 ASN A C 1
ATOM 747 O O . ASN A 1 91 ? -22.199 11.770 12.240 1.00 85.69 91 ASN A O 1
ATOM 751 N N . GLY A 1 92 ? -20.697 10.243 12.919 1.00 81.38 92 GLY A N 1
ATOM 752 C CA . GLY A 1 92 ? -20.590 9.497 11.663 1.00 81.38 92 GLY A CA 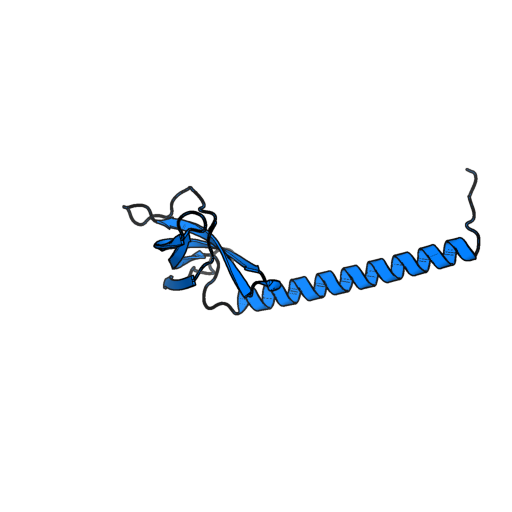1
ATOM 753 C C . GLY A 1 92 ? -19.796 10.187 10.552 1.00 81.38 92 GLY A C 1
ATOM 754 O O . GLY A 1 92 ? -19.612 9.597 9.495 1.00 81.38 92 GLY A O 1
ATOM 755 N N . LYS A 1 93 ? -19.303 11.417 10.758 1.00 85.50 93 LYS A N 1
ATOM 756 C CA . LYS A 1 93 ? -18.503 12.131 9.748 1.00 85.50 93 LYS A CA 1
ATOM 757 C C . LYS A 1 93 ? -17.014 11.775 9.853 1.00 85.50 93 LYS A C 1
ATOM 759 O O . LYS A 1 93 ? -16.530 11.630 10.982 1.00 85.50 93 LYS A O 1
ATOM 764 N N . PRO A 1 94 ? -16.269 11.727 8.731 1.00 85.50 94 PRO A N 1
ATOM 765 C CA . PRO A 1 94 ? -14.821 11.551 8.756 1.00 85.50 94 PRO A CA 1
ATOM 766 C C . PRO A 1 94 ? -14.145 12.618 9.618 1.00 85.50 94 PRO A C 1
ATOM 768 O O . PRO A 1 94 ? -14.546 13.790 9.647 1.00 85.50 94 PRO A O 1
ATOM 771 N N . SER A 1 95 ? -13.133 12.215 10.380 1.00 87.06 95 SER A N 1
ATOM 772 C CA . SER A 1 95 ? -12.328 13.161 11.137 1.00 87.06 95 SER A CA 1
ATOM 773 C C . SER A 1 95 ? -11.438 13.995 10.205 1.00 87.06 95 SER A C 1
ATOM 775 O O . SER A 1 95 ? -11.218 13.646 9.057 1.00 87.06 95 SER A O 1
ATOM 777 N N . LYS A 1 96 ? -10.903 15.112 10.715 1.00 83.31 96 LYS A N 1
ATOM 778 C CA . LYS A 1 96 ? -9.895 15.912 9.992 1.00 83.31 96 LYS A CA 1
ATOM 779 C C . LYS A 1 96 ? -8.468 15.394 10.213 1.00 83.31 96 LYS A C 1
ATOM 781 O O . LYS A 1 96 ? -7.531 15.949 9.660 1.00 83.31 96 LYS A O 1
ATOM 786 N N . LYS A 1 97 ? -8.291 14.424 11.113 1.00 84.00 97 LYS A N 1
ATOM 787 C CA . LYS A 1 97 ? -6.989 13.865 11.461 1.00 84.00 97 LYS A CA 1
ATOM 788 C C . LYS A 1 97 ? -6.834 12.545 10.726 1.00 84.00 97 LYS A C 1
ATOM 790 O O . LYS A 1 97 ? -7.571 11.607 11.018 1.00 84.00 97 LYS A O 1
ATOM 795 N N . LEU A 1 98 ? -5.874 12.503 9.812 1.00 83.06 98 LEU A N 1
ATOM 796 C CA . LEU A 1 98 ? -5.373 11.260 9.249 1.00 83.06 98 LEU A CA 1
ATOM 797 C C . LEU A 1 98 ? -4.766 10.428 10.365 1.00 83.06 98 LEU A C 1
ATOM 799 O O . LEU A 1 98 ? -3.999 10.940 11.189 1.00 83.06 98 LEU A O 1
ATOM 803 N N . ARG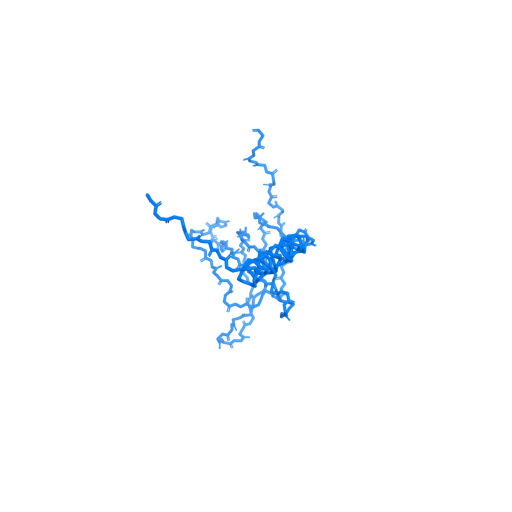 A 1 99 ? -5.123 9.151 10.398 1.00 78.94 99 ARG A N 1
ATOM 804 C CA . ARG A 1 99 ? -4.377 8.178 11.176 1.00 78.94 99 ARG A CA 1
ATOM 805 C C . ARG A 1 99 ? -3.481 7.414 10.233 1.00 78.94 99 ARG A C 1
ATOM 807 O O . ARG A 1 99 ? -3.949 6.790 9.285 1.00 78.94 99 ARG A O 1
ATOM 814 N N . HIS A 1 100 ? -2.189 7.497 10.526 1.00 72.31 100 HIS A N 1
ATOM 815 C CA . HIS A 1 100 ? -1.247 6.534 10.008 1.00 72.31 100 HIS A CA 1
ATOM 816 C C . HIS A 1 100 ? -1.510 5.221 10.721 1.00 72.31 100 HIS A C 1
ATOM 818 O O . HIS A 1 100 ? -1.535 5.173 11.953 1.00 72.31 100 HIS A O 1
ATOM 824 N N . LEU A 1 101 ? -1.694 4.160 9.953 1.00 60.84 101 LEU A N 1
ATOM 825 C CA . LEU A 1 101 ? -1.614 2.819 10.490 1.00 60.84 101 LEU A CA 1
ATOM 826 C C . LEU A 1 101 ? -0.154 2.573 10.859 1.00 60.84 101 LEU A C 1
ATOM 828 O O . LEU A 1 101 ? 0.656 2.156 10.043 1.00 60.84 101 LEU A O 1
ATOM 832 N N . SER A 1 102 ? 0.239 2.900 12.087 1.00 54.19 102 SER A N 1
ATOM 833 C CA . SER A 1 102 ? 1.508 2.443 12.666 1.00 54.19 102 SER A CA 1
ATOM 834 C C . SER A 1 102 ? 1.408 0.962 13.070 1.00 54.19 102 SER A C 1
ATOM 836 O O . SER A 1 102 ? 1.862 0.589 14.146 1.00 54.19 102 SER A O 1
ATOM 838 N N . GLY A 1 103 ? 0.735 0.159 12.242 1.00 59.03 103 GLY A N 1
ATOM 839 C CA . GLY A 1 103 ? 0.205 -1.173 12.509 1.00 59.03 103 GLY A CA 1
ATOM 840 C C . GLY A 1 103 ? -0.142 -1.878 11.202 1.00 59.03 103 GLY A C 1
ATOM 841 O O . GLY A 1 103 ? -0.635 -1.226 10.284 1.00 59.03 103 GLY A O 1
ATOM 842 N N . SER A 1 104 ? 0.102 -3.184 11.109 1.00 67.12 104 SER A N 1
ATOM 843 C CA . SER A 1 104 ? -0.312 -3.990 9.953 1.00 67.12 104 SER A CA 1
ATOM 844 C C . SER A 1 104 ? -1.839 -4.009 9.855 1.00 67.12 104 SER A C 1
ATOM 846 O O . SER A 1 104 ? -2.523 -4.306 10.847 1.00 67.12 104 SER A O 1
ATOM 848 N N . ILE A 1 105 ? -2.390 -3.690 8.679 1.00 75.12 105 ILE A N 1
ATOM 849 C CA . ILE A 1 105 ? -3.817 -3.899 8.419 1.00 75.12 105 ILE A CA 1
ATOM 850 C C . ILE A 1 105 ? -4.038 -5.409 8.376 1.00 75.12 105 ILE A C 1
ATOM 852 O O . ILE A 1 105 ? -3.558 -6.088 7.475 1.00 75.12 105 ILE A O 1
ATOM 856 N N . ILE A 1 106 ? -4.790 -5.944 9.336 1.00 81.25 106 ILE A N 1
ATOM 857 C CA . ILE A 1 106 ? -5.100 -7.380 9.356 1.00 81.25 106 ILE A CA 1
ATOM 858 C C . ILE A 1 106 ? -6.256 -7.676 8.403 1.00 81.25 106 ILE A C 1
ATOM 860 O O . ILE A 1 106 ? -6.251 -8.682 7.697 1.00 81.25 106 ILE A O 1
ATOM 864 N N . ALA A 1 107 ? -7.275 -6.817 8.413 1.00 86.38 107 ALA A N 1
ATOM 865 C CA . ALA A 1 107 ? -8.452 -6.977 7.577 1.00 86.38 107 ALA A CA 1
ATOM 866 C C . ALA A 1 107 ? -9.133 -5.632 7.332 1.00 86.38 107 ALA A C 1
ATOM 868 O O . ALA A 1 107 ? -9.186 -4.778 8.219 1.00 86.38 107 ALA A O 1
ATOM 869 N N . VAL A 1 108 ? -9.715 -5.488 6.145 1.00 88.00 108 VAL A N 1
ATOM 870 C CA . VAL A 1 108 ? -10.579 -4.364 5.779 1.00 88.00 108 VAL A CA 1
ATOM 871 C C . VAL A 1 108 ? -11.909 -4.933 5.324 1.00 88.00 108 VAL A C 1
ATOM 873 O O . VAL A 1 108 ? -11.958 -5.737 4.395 1.00 88.00 108 VAL A O 1
ATOM 876 N N . ASN A 1 109 ? -12.986 -4.513 5.976 1.00 92.44 109 ASN A N 1
ATOM 877 C CA . ASN A 1 109 ? -14.342 -4.850 5.579 1.00 92.44 109 ASN A CA 1
ATOM 878 C C . ASN A 1 109 ? -15.035 -3.593 5.051 1.00 92.44 109 ASN A C 1
ATOM 880 O O . ASN A 1 109 ? -15.367 -2.687 5.819 1.00 92.44 109 ASN A O 1
ATOM 884 N N . VAL A 1 110 ? -15.222 -3.520 3.733 1.00 92.06 110 VAL A N 1
ATOM 885 C CA . VAL A 1 110 ? -15.858 -2.369 3.084 1.00 92.06 110 VAL A CA 1
ATOM 886 C C . VAL A 1 110 ? -17.345 -2.353 3.426 1.00 92.06 110 VAL A C 1
ATOM 888 O O . VAL A 1 110 ? -18.085 -3.274 3.097 1.00 92.06 110 VAL A O 1
ATOM 891 N N . ILE A 1 111 ? -17.782 -1.277 4.078 1.00 92.75 111 ILE A N 1
ATOM 892 C CA . ILE A 1 111 ? -19.182 -1.026 4.436 1.00 92.75 111 ILE A CA 1
ATOM 893 C C . ILE A 1 111 ? -19.905 -0.359 3.264 1.00 92.75 111 ILE A C 1
ATOM 895 O O . ILE A 1 111 ? -21.047 -0.690 2.957 1.00 92.75 111 ILE A O 1
ATOM 899 N N . GLN A 1 112 ? -19.243 0.603 2.620 1.00 91.25 112 GLN A N 1
ATOM 900 C CA . GLN A 1 112 ? -19.777 1.339 1.483 1.00 91.25 112 GLN A CA 1
ATOM 901 C C . GLN A 1 112 ? -18.631 1.709 0.544 1.00 91.25 112 GLN A C 1
ATOM 903 O O . GLN A 1 112 ? -17.639 2.294 0.979 1.00 91.25 112 GLN A O 1
ATOM 908 N N . LYS A 1 113 ? -18.791 1.395 -0.746 1.00 89.94 113 LYS A N 1
ATOM 909 C CA . LYS A 1 113 ? -17.831 1.797 -1.772 1.00 89.94 113 LYS A CA 1
ATOM 910 C C . LYS A 1 113 ? -17.802 3.315 -1.919 1.00 89.94 113 LYS A C 1
ATOM 912 O O . LYS A 1 113 ? -18.855 3.958 -1.988 1.00 89.94 113 LYS A O 1
ATOM 917 N N . GLY A 1 114 ? -16.596 3.865 -1.952 1.00 80.94 114 GLY A N 1
ATOM 918 C CA . GLY A 1 114 ? -16.347 5.243 -2.321 1.00 80.94 114 GLY A CA 1
ATOM 919 C C . GLY A 1 114 ? -16.857 5.457 -3.737 1.00 80.94 114 GLY A C 1
ATOM 920 O O . GLY A 1 114 ? -16.604 4.658 -4.638 1.00 80.94 114 GLY A O 1
ATOM 921 N N . GLY A 1 115 ? -17.640 6.511 -3.941 1.00 61.12 115 GLY A N 1
ATOM 922 C CA . GLY A 1 115 ? -18.012 6.887 -5.293 1.00 61.12 115 GLY A CA 1
ATOM 923 C C . GLY A 1 115 ? -16.767 7.363 -6.033 1.00 61.12 115 GLY A C 1
ATOM 924 O O . GLY A 1 115 ? -16.248 8.427 -5.707 1.00 61.12 115 GLY A O 1
ATOM 925 N N . GLN A 1 116 ? -16.345 6.644 -7.075 1.00 48.81 116 GLN A N 1
ATOM 926 C CA . GLN A 1 116 ? -15.703 7.282 -8.223 1.00 48.81 116 GLN A CA 1
ATOM 927 C C . GLN A 1 116 ? -16.739 8.229 -8.844 1.00 48.81 116 GLN A C 1
ATOM 929 O O . GLN A 1 116 ? -17.469 7.846 -9.746 1.00 48.81 116 GLN A O 1
ATOM 934 N N . ASN A 1 117 ? -16.905 9.433 -8.302 1.00 39.41 117 ASN A N 1
ATOM 935 C CA . ASN A 1 117 ? -17.662 10.493 -8.959 1.00 39.41 117 ASN A CA 1
ATOM 936 C C . ASN A 1 117 ? -17.163 11.847 -8.465 1.00 39.41 117 ASN A C 1
ATOM 938 O O . ASN A 1 117 ? -17.564 12.338 -7.411 1.00 39.41 117 ASN A O 1
ATOM 942 N N . GLY A 1 118 ? -16.279 12.436 -9.267 1.00 34.81 118 GLY A N 1
ATOM 943 C CA . GLY A 1 118 ? -15.771 13.782 -9.053 1.00 34.81 118 GLY A CA 1
ATOM 944 C C . GLY A 1 118 ? -14.770 14.275 -10.095 1.00 34.81 118 GLY A C 1
ATOM 945 O O . GLY A 1 118 ? -13.921 15.067 -9.725 1.00 34.81 118 GLY A O 1
ATOM 946 N N . ASN A 1 119 ? -14.833 13.799 -11.344 1.00 28.81 119 ASN A N 1
ATOM 947 C CA . ASN A 1 119 ? -14.365 14.516 -12.539 1.00 28.81 119 ASN A CA 1
ATOM 948 C C . ASN A 1 119 ? -15.099 13.926 -13.756 1.00 28.81 119 ASN A C 1
ATOM 950 O O . ASN A 1 119 ? -14.624 12.990 -14.396 1.00 28.81 119 ASN A O 1
ATOM 954 N N . ALA A 1 120 ? -16.299 14.455 -13.996 1.00 31.78 120 ALA A N 1
ATOM 955 C CA . ALA A 1 120 ? -16.976 14.454 -15.287 1.00 31.78 120 ALA A CA 1
ATOM 956 C C . ALA A 1 120 ? -16.947 15.890 -15.819 1.00 31.78 120 ALA A C 1
ATOM 958 O O . ALA A 1 120 ? -17.058 16.808 -14.970 1.00 31.78 120 ALA A O 1
#